Protein AF-A0A839TPD0-F1 (afdb_monomer)

Radius of gyration: 21.87 Å; Cα contacts (8 Å, |Δi|>4): 38; chains: 1; bounding box: 49×47×42 Å

InterPro domains:
  IPR001584 Integrase, catalytic core [PF13333] (44-99)
  IPR012337 Ribonuclease H-like superfamily [SSF53098] (41-94)
  IPR050900 Transposase IS3/IS150/IS904 [PTHR46889] (41-98)

Organism: NCBI:txid297318

pLDDT: mean 86.2, std 12.97, range [52.41, 98.12]

Sequence (103 aa):
MCDILQIARSTFYYEAKEQPNEDENTEAIVDIFHKNRKAYAVAEATYKVMKTEFIHQMEFQSLDHLQLELYDYVNWFNKHRIHGSLGYMTPVQYRQAALKKAV

Structure (mmCIF, N/CA/C/O backbone):
data_AF-A0A839TPD0-F1
#
_entry.id   AF-A0A839TPD0-F1
#
loop_
_atom_site.group_PDB
_atom_site.id
_atom_site.type_symbol
_atom_site.label_atom_id
_atom_site.label_alt_id
_atom_site.label_comp_id
_atom_site.label_asym_id
_atom_site.label_entity_id
_atom_site.label_seq_id
_atom_site.pdbx_PDB_ins_code
_atom_site.Cartn_x
_atom_site.Cartn_y
_atom_site.Cartn_z
_atom_site.occupancy
_atom_site.B_iso_or_equiv
_atom_site.auth_seq_id
_atom_site.auth_comp_id
_atom_site.auth_asym_id
_atom_site.auth_atom_id
_atom_site.pdbx_PDB_model_num
ATOM 1 N N . MET A 1 1 ? 13.144 25.589 16.733 1.00 56.12 1 MET A N 1
ATOM 2 C CA . MET A 1 1 ? 13.814 25.182 17.992 1.00 56.12 1 MET A CA 1
ATOM 3 C C . MET A 1 1 ? 15.255 25.682 18.029 1.00 56.12 1 MET A C 1
ATOM 5 O O . MET A 1 1 ? 15.566 26.448 18.925 1.00 56.12 1 MET A O 1
ATOM 9 N N . CYS A 1 2 ? 16.096 25.365 17.034 1.00 56.47 2 CYS A N 1
ATOM 10 C CA . CYS A 1 2 ? 17.474 25.879 16.946 1.00 56.47 2 CYS A CA 1
ATOM 11 C C . CYS A 1 2 ? 17.559 27.417 16.842 1.00 56.47 2 CYS A C 1
ATOM 13 O O . CYS A 1 2 ? 18.345 28.015 17.565 1.00 56.47 2 CYS A O 1
ATOM 15 N N . ASP A 1 3 ? 16.687 28.060 16.052 1.00 59.34 3 ASP A N 1
ATOM 16 C CA . ASP A 1 3 ? 16.673 29.533 15.906 1.00 59.34 3 ASP A CA 1
ATOM 17 C C . ASP A 1 3 ? 16.214 30.272 17.177 1.00 59.34 3 ASP A C 1
ATOM 19 O O . ASP A 1 3 ? 16.597 31.412 17.423 1.00 59.34 3 ASP A O 1
ATOM 23 N N . ILE A 1 4 ? 15.418 29.601 18.017 1.00 71.12 4 ILE A N 1
ATOM 24 C CA . ILE A 1 4 ? 14.938 30.134 19.304 1.00 71.12 4 ILE A CA 1
ATOM 25 C C . ILE A 1 4 ? 16.035 30.015 20.370 1.00 71.12 4 ILE A C 1
ATOM 27 O O . ILE A 1 4 ? 16.157 30.881 21.227 1.00 71.12 4 ILE A O 1
ATOM 31 N N . LEU A 1 5 ? 16.843 28.953 20.306 1.00 72.06 5 LEU A N 1
ATOM 32 C CA . LEU A 1 5 ? 17.896 28.667 21.283 1.00 72.06 5 LEU A CA 1
ATOM 33 C C . LEU A 1 5 ? 19.272 29.227 20.887 1.00 72.06 5 LEU A C 1
ATOM 35 O O . LEU A 1 5 ? 20.191 29.140 21.691 1.00 72.06 5 LEU A O 1
ATOM 39 N N . GLN A 1 6 ? 19.425 29.802 19.685 1.00 70.75 6 GLN A N 1
ATOM 40 C CA . GLN A 1 6 ? 20.701 30.324 19.156 1.00 70.75 6 GLN A CA 1
ATOM 41 C C . GLN A 1 6 ? 21.835 29.278 19.154 1.00 70.75 6 GLN A C 1
ATOM 43 O O . GLN A 1 6 ? 23.011 29.600 19.302 1.00 70.75 6 GLN A O 1
ATOM 48 N N . ILE A 1 7 ? 21.480 28.004 18.974 1.00 68.88 7 ILE A N 1
ATOM 49 C CA . ILE A 1 7 ? 22.426 26.887 18.895 1.00 68.88 7 ILE A CA 1
ATOM 50 C C . ILE A 1 7 ? 22.541 26.469 17.428 1.00 68.88 7 ILE A C 1
ATOM 52 O O . ILE A 1 7 ? 21.529 26.297 16.740 1.00 68.88 7 ILE A O 1
ATOM 56 N N . ALA A 1 8 ? 23.773 26.309 16.939 1.00 65.81 8 ALA A N 1
ATOM 57 C CA . ALA A 1 8 ? 24.023 25.872 15.571 1.00 65.81 8 ALA A CA 1
ATOM 58 C C . ALA A 1 8 ? 23.347 24.515 15.316 1.00 65.81 8 ALA A C 1
ATOM 60 O O . ALA A 1 8 ? 23.422 23.603 16.130 1.00 65.81 8 ALA A O 1
ATOM 61 N N . ARG A 1 9 ? 22.712 24.327 14.155 1.00 63.00 9 ARG A N 1
ATOM 62 C CA . ARG A 1 9 ? 22.067 23.040 13.820 1.00 63.00 9 ARG A CA 1
ATOM 63 C C . ARG A 1 9 ? 23.027 21.844 13.932 1.00 63.00 9 ARG A C 1
ATOM 65 O O . ARG A 1 9 ? 22.581 20.737 14.204 1.00 63.00 9 ARG A O 1
ATOM 72 N N . SER A 1 10 ? 24.330 22.088 13.758 1.00 66.19 10 SER A N 1
ATOM 73 C CA . SER A 1 10 ? 25.413 21.111 13.900 1.00 66.19 10 SER A CA 1
ATOM 74 C C . SER A 1 10 ? 25.574 20.539 15.308 1.00 66.19 10 SER A C 1
ATOM 76 O O . SER A 1 10 ? 26.044 19.417 15.441 1.00 66.19 10 SER A O 1
ATOM 78 N N . THR A 1 11 ? 25.178 21.272 16.351 1.00 61.25 11 THR A N 1
ATOM 79 C CA . THR A 1 11 ? 25.374 20.843 17.746 1.00 61.25 11 THR A CA 1
ATOM 80 C C . THR A 1 11 ? 24.298 19.877 18.241 1.00 61.25 11 THR A C 1
ATOM 82 O O . THR A 1 11 ? 24.431 19.353 19.340 1.00 61.25 11 THR A O 1
ATOM 85 N N . PHE A 1 12 ? 23.250 19.612 17.447 1.00 60.72 12 PHE A N 1
ATOM 86 C CA . PHE A 1 12 ? 22.148 18.714 17.822 1.00 60.72 12 PHE A CA 1
ATOM 87 C C . PHE A 1 12 ? 22.044 17.456 16.944 1.00 60.72 12 PHE A C 1
ATOM 89 O O . PHE A 1 12 ? 21.057 16.725 17.032 1.00 60.72 12 PHE A O 1
ATOM 96 N N . TYR A 1 13 ? 23.021 17.182 16.074 1.00 61.75 13 TYR A N 1
ATOM 97 C CA . TYR A 1 13 ? 23.014 15.910 15.354 1.00 61.75 13 TYR A CA 1
ATOM 98 C C . TYR A 1 13 ? 23.338 14.778 16.327 1.00 61.75 13 TYR A C 1
ATOM 100 O O . TYR A 1 13 ? 24.373 14.774 16.985 1.00 61.75 13 TYR A O 1
ATOM 108 N N . TYR A 1 14 ? 22.409 13.832 16.429 1.00 65.75 14 TYR A N 1
ATOM 109 C CA . TYR A 1 14 ? 22.604 12.593 17.163 1.00 65.75 14 TYR A CA 1
ATOM 110 C C . TYR A 1 14 ? 23.699 11.777 16.465 1.00 65.75 14 TYR A C 1
ATOM 112 O O . TYR A 1 14 ? 23.490 11.285 15.356 1.00 65.75 14 TYR A O 1
ATOM 120 N N . GLU A 1 15 ? 24.864 11.643 17.098 1.00 66.12 15 GLU A N 1
ATOM 121 C CA . GLU A 1 15 ? 25.862 10.650 16.700 1.00 66.12 15 GLU A CA 1
ATOM 122 C C . GLU A 1 15 ? 25.383 9.275 17.171 1.00 66.12 15 GLU A C 1
ATOM 124 O O . GLU A 1 15 ? 25.277 9.008 18.373 1.00 66.12 15 GLU A O 1
ATOM 129 N N . ALA A 1 16 ? 25.050 8.404 16.217 1.00 71.69 16 ALA A N 1
ATOM 130 C CA . ALA A 1 16 ? 24.712 7.022 16.516 1.00 71.69 16 ALA A CA 1
ATOM 131 C C . ALA A 1 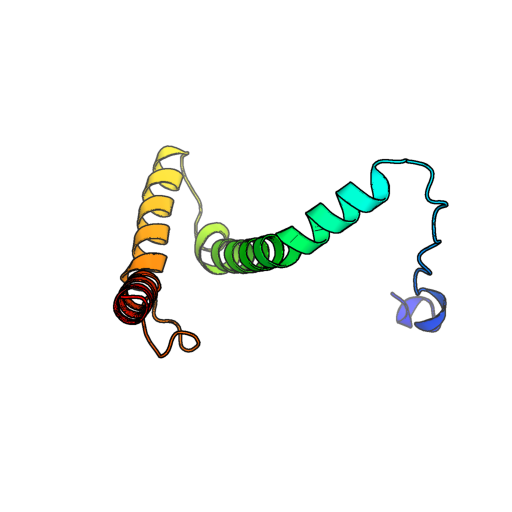16 ? 25.949 6.329 17.098 1.00 71.69 16 ALA A C 1
ATOM 133 O O . ALA A 1 16 ? 26.940 6.124 16.402 1.00 71.69 16 ALA A O 1
ATOM 134 N N . LYS A 1 17 ? 25.898 5.994 18.389 1.00 74.69 17 LYS A N 1
ATOM 135 C CA . LYS A 1 17 ? 26.947 5.208 19.039 1.00 74.69 17 LYS A CA 1
ATOM 136 C C . LYS A 1 17 ? 26.873 3.778 18.516 1.00 74.69 17 LYS A C 1
ATOM 138 O O . LYS A 1 17 ? 25.832 3.137 18.659 1.00 74.69 17 LYS A O 1
ATOM 143 N N . GLU A 1 18 ? 27.961 3.289 17.934 1.00 66.62 18 GLU A N 1
ATOM 144 C CA . GLU A 1 18 ? 28.098 1.870 17.612 1.00 66.62 18 GLU A CA 1
ATOM 145 C C . GLU A 1 18 ? 28.071 1.077 18.921 1.00 66.62 18 GLU A C 1
ATOM 147 O O . GLU A 1 18 ? 28.880 1.310 19.821 1.00 66.62 18 GLU A O 1
ATOM 152 N N . GLN A 1 19 ? 27.085 0.193 19.060 1.00 67.38 19 GLN A N 1
ATOM 153 C CA . GLN A 1 19 ? 27.036 -0.734 20.183 1.00 67.38 19 GLN A CA 1
ATOM 154 C C . GLN A 1 19 ? 27.867 -1.969 19.821 1.00 67.38 19 GLN A C 1
ATOM 156 O O . GLN A 1 19 ? 27.805 -2.405 18.667 1.00 67.38 19 GLN A O 1
ATOM 161 N N . PRO A 1 20 ? 28.671 -2.513 20.753 1.00 68.69 20 PRO A N 1
ATOM 162 C CA . PRO A 1 20 ? 29.440 -3.721 20.491 1.00 68.69 20 PRO A CA 1
ATOM 163 C C . PRO A 1 20 ? 28.499 -4.856 20.068 1.00 68.69 20 PRO A C 1
ATOM 165 O O . PRO A 1 20 ? 27.405 -5.011 20.607 1.00 68.69 20 PRO A O 1
ATOM 168 N N . ASN A 1 21 ? 28.912 -5.615 19.053 1.00 65.56 21 ASN A N 1
ATOM 169 C CA . ASN A 1 21 ? 28.157 -6.751 18.537 1.00 65.56 21 ASN A CA 1
ATOM 170 C C . ASN A 1 21 ? 28.250 -7.908 19.548 1.00 65.56 21 ASN A C 1
ATOM 172 O O . ASN A 1 21 ? 29.216 -8.668 19.528 1.00 65.56 21 ASN A O 1
ATOM 176 N N . GLU A 1 22 ? 27.305 -7.961 20.489 1.00 65.88 22 GLU A N 1
ATOM 177 C CA . GLU A 1 22 ? 27.328 -8.898 21.622 1.00 65.88 22 GLU A CA 1
ATOM 178 C C . GLU A 1 22 ? 26.70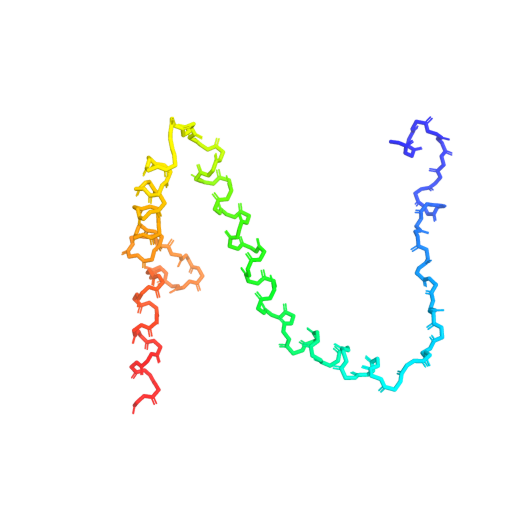5 -10.273 21.304 1.00 65.88 22 GLU A C 1
ATOM 180 O O . GLU A 1 22 ? 27.034 -11.243 21.983 1.00 65.88 22 GLU A O 1
ATOM 185 N N . ASP A 1 23 ? 25.884 -10.397 20.251 1.00 70.12 23 ASP A N 1
ATOM 186 C CA . ASP A 1 23 ? 25.116 -11.620 19.962 1.00 70.12 23 ASP A CA 1
ATOM 187 C C . ASP A 1 23 ? 25.516 -12.318 18.648 1.00 70.12 23 ASP A C 1
ATOM 189 O O . ASP A 1 23 ? 25.568 -11.703 17.581 1.00 70.12 23 ASP A O 1
ATOM 193 N N . GLU A 1 24 ? 25.661 -13.650 18.698 1.00 74.38 24 GLU A N 1
ATOM 194 C CA . GLU A 1 24 ? 25.881 -14.551 17.542 1.00 74.38 24 GLU A CA 1
ATOM 195 C C . GLU A 1 24 ? 24.805 -14.381 16.449 1.00 74.38 24 GLU A C 1
ATOM 197 O O . GLU A 1 24 ? 25.052 -14.571 15.259 1.00 74.38 24 GLU A O 1
ATOM 202 N N . ASN A 1 25 ? 23.605 -13.949 16.846 1.00 81.56 25 ASN A N 1
ATOM 203 C CA . ASN A 1 25 ? 22.462 -13.766 15.9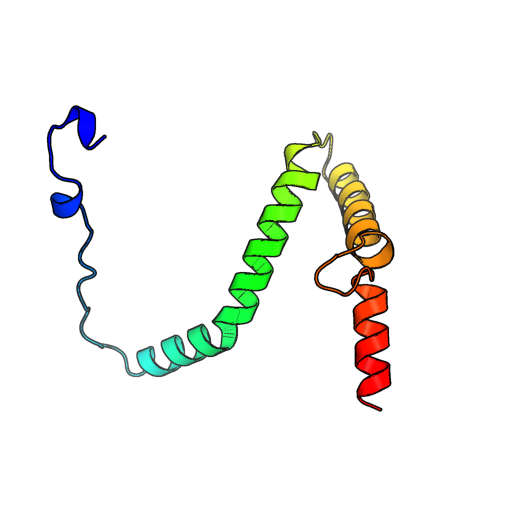55 1.00 81.56 25 ASN A CA 1
ATOM 204 C C . ASN A 1 25 ? 22.385 -12.374 15.309 1.00 81.56 25 ASN A C 1
ATOM 206 O O . ASN A 1 25 ? 21.554 -12.176 14.419 1.00 81.56 25 ASN A O 1
ATOM 210 N N . THR A 1 26 ? 23.203 -11.400 15.723 1.00 83.81 26 THR A N 1
ATOM 211 C CA . THR A 1 26 ? 23.098 -10.011 15.237 1.00 83.81 26 THR A CA 1
ATOM 212 C C . THR A 1 26 ? 23.295 -9.925 13.730 1.00 83.81 26 THR A C 1
ATOM 214 O O . THR A 1 26 ? 22.520 -9.260 13.042 1.00 83.81 26 THR A O 1
ATOM 217 N N . GLU A 1 27 ? 24.280 -10.642 13.187 1.00 85.12 27 GLU A N 1
ATOM 218 C CA . GLU A 1 27 ? 24.539 -10.666 11.743 1.00 85.12 27 GLU A CA 1
ATOM 219 C C . GLU A 1 27 ? 23.354 -11.252 10.968 1.00 85.12 27 GLU A C 1
ATOM 221 O O . GLU A 1 27 ? 22.930 -10.691 9.955 1.00 85.12 27 GLU A O 1
ATOM 226 N N . ALA A 1 28 ? 22.756 -12.331 11.483 1.00 88.56 28 ALA A N 1
ATOM 227 C CA . ALA A 1 28 ? 21.573 -12.945 10.891 1.00 88.56 28 ALA A CA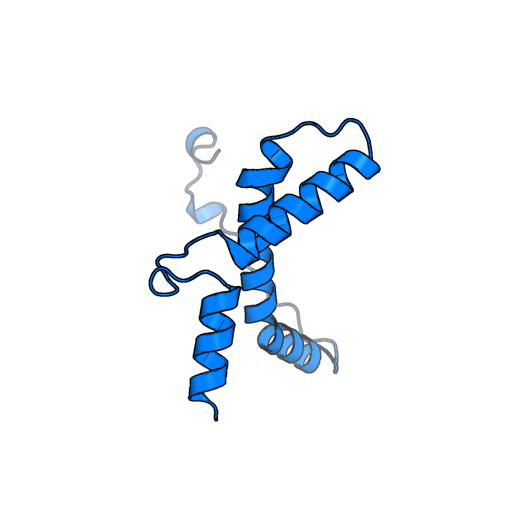 1
ATOM 228 C C . ALA A 1 28 ? 20.358 -12.003 10.932 1.00 88.56 28 ALA A C 1
ATOM 230 O O . ALA A 1 28 ? 19.620 -11.899 9.951 1.00 88.56 28 ALA A O 1
ATOM 231 N N . ILE A 1 29 ? 20.158 -11.273 12.034 1.00 87.38 29 ILE A N 1
ATOM 232 C CA . ILE A 1 29 ? 19.081 -10.281 12.165 1.00 87.38 29 ILE A CA 1
ATOM 233 C C . ILE A 1 29 ? 19.279 -9.133 11.168 1.00 87.38 29 ILE A C 1
ATOM 235 O O . ILE A 1 29 ? 18.330 -8.746 10.481 1.00 87.38 29 ILE A O 1
ATOM 239 N N . VAL A 1 30 ? 20.502 -8.608 11.053 1.00 87.19 30 VAL A N 1
ATOM 240 C CA . VAL A 1 30 ? 20.849 -7.533 10.112 1.00 87.19 30 VAL A CA 1
ATOM 241 C C . VAL A 1 30 ? 20.623 -7.984 8.667 1.00 87.19 30 VAL A C 1
ATOM 243 O O . VAL A 1 30 ? 20.008 -7.259 7.880 1.00 87.19 30 VAL A O 1
ATOM 246 N N . ASP A 1 31 ? 21.025 -9.205 8.320 1.00 90.50 31 ASP A N 1
ATOM 247 C CA . ASP A 1 31 ? 20.790 -9.787 6.999 1.00 90.50 31 ASP A CA 1
ATOM 248 C C . ASP A 1 31 ? 19.289 -9.968 6.701 1.00 90.50 31 ASP A C 1
ATOM 250 O O . ASP A 1 31 ? 18.802 -9.535 5.652 1.00 90.50 31 ASP A O 1
ATOM 254 N N . ILE A 1 32 ? 18.508 -10.511 7.644 1.00 90.62 32 ILE A N 1
ATOM 255 C CA . ILE A 1 32 ? 17.044 -10.625 7.517 1.00 90.62 32 ILE A CA 1
ATOM 256 C C . ILE A 1 32 ? 16.407 -9.247 7.313 1.00 90.62 32 ILE A C 1
ATOM 258 O O . ILE A 1 32 ? 15.529 -9.084 6.454 1.00 90.62 32 ILE A O 1
ATOM 262 N N . PHE A 1 33 ? 16.843 -8.241 8.071 1.00 88.44 33 PHE A N 1
ATOM 263 C CA . PHE A 1 33 ? 16.341 -6.880 7.942 1.00 88.44 33 PHE A CA 1
ATOM 264 C C . PHE 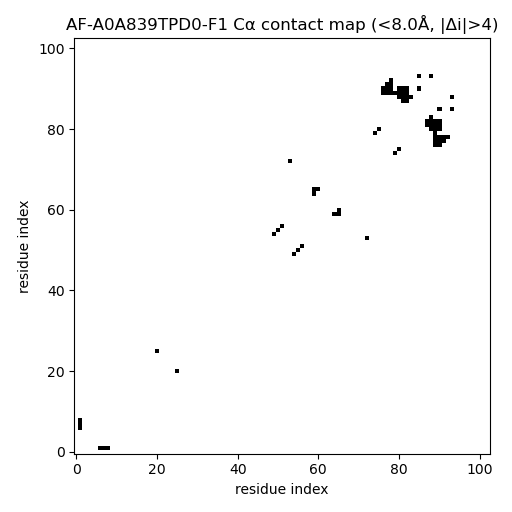A 1 33 ? 16.644 -6.303 6.555 1.00 88.44 33 PHE A C 1
ATOM 266 O O . PHE A 1 33 ? 15.747 -5.780 5.889 1.00 88.44 33 PHE A O 1
ATOM 273 N N . HIS A 1 34 ? 17.876 -6.450 6.067 1.00 89.69 34 HIS A N 1
ATOM 274 C CA . HIS A 1 34 ? 18.262 -5.969 4.742 1.00 89.69 34 HIS A CA 1
ATOM 275 C C . HIS A 1 34 ? 17.535 -6.695 3.610 1.00 89.69 34 HIS A C 1
ATOM 277 O O . HIS A 1 34 ? 17.093 -6.038 2.660 1.00 89.69 34 HIS A O 1
ATOM 283 N N . LYS A 1 35 ? 17.320 -8.009 3.737 1.00 91.38 35 LYS A N 1
ATOM 284 C CA . LYS A 1 35 ? 16.512 -8.802 2.799 1.00 91.38 35 LYS A CA 1
ATOM 285 C C . LYS A 1 35 ? 15.073 -8.290 2.706 1.00 91.38 35 LYS A C 1
ATOM 287 O O . LYS A 1 35 ? 14.527 -8.200 1.608 1.00 91.38 35 LYS A O 1
ATOM 292 N N . ASN A 1 36 ? 14.479 -7.884 3.830 1.00 91.69 36 ASN A N 1
ATOM 293 C CA . ASN A 1 36 ? 13.089 -7.415 3.887 1.00 91.69 36 ASN A CA 1
ATOM 294 C C . ASN A 1 36 ? 12.919 -5.895 3.732 1.00 91.69 36 ASN A C 1
ATOM 296 O O . ASN A 1 36 ? 11.796 -5.418 3.564 1.00 91.69 36 ASN A O 1
ATOM 300 N N . ARG A 1 37 ? 14.011 -5.120 3.708 1.00 88.81 37 ARG A N 1
ATOM 301 C CA . ARG A 1 37 ? 13.990 -3.647 3.647 1.00 88.81 37 ARG A CA 1
ATOM 302 C C . ARG A 1 37 ? 13.080 -3.097 2.547 1.00 88.81 37 ARG A C 1
ATOM 304 O O . ARG A 1 37 ? 12.365 -2.122 2.767 1.00 88.81 37 ARG A O 1
ATOM 311 N N . LYS A 1 38 ? 13.095 -3.717 1.361 1.00 86.50 38 LYS A N 1
ATOM 312 C CA . LYS A 1 38 ? 12.252 -3.293 0.230 1.00 86.50 38 LYS A CA 1
ATOM 313 C C . LYS A 1 38 ? 10.762 -3.480 0.525 1.00 86.50 38 LYS A C 1
ATOM 315 O O . LYS A 1 38 ? 9.976 -2.597 0.201 1.00 86.50 38 LYS A O 1
ATOM 320 N N . ALA A 1 39 ? 10.378 -4.589 1.158 1.00 88.88 39 ALA A N 1
ATOM 321 C CA . ALA A 1 39 ? 8.987 -4.856 1.516 1.00 88.88 39 ALA A CA 1
ATOM 322 C C . ALA A 1 39 ? 8.471 -3.851 2.557 1.00 88.88 39 ALA A C 1
ATOM 324 O O . ALA A 1 39 ? 7.366 -3.334 2.405 1.00 88.88 39 ALA A O 1
ATOM 325 N N . TYR A 1 40 ? 9.294 -3.499 3.551 1.00 90.12 40 TYR A N 1
ATOM 326 C CA . TYR A 1 40 ? 8.937 -2.488 4.550 1.00 90.12 40 TYR A CA 1
ATOM 327 C C . TYR A 1 40 ? 8.722 -1.105 3.931 1.00 90.12 40 TYR A C 1
ATOM 329 O O . TYR A 1 40 ? 7.707 -0.471 4.205 1.00 90.12 40 TYR A O 1
ATOM 337 N N . ALA A 1 41 ? 9.612 -0.674 3.031 1.00 89.69 41 ALA A N 1
ATOM 338 C CA . ALA A 1 41 ? 9.464 0.604 2.334 1.00 89.69 41 ALA A CA 1
ATOM 339 C C . ALA A 1 41 ? 8.183 0.662 1.477 1.00 89.69 41 ALA A C 1
ATOM 341 O O . ALA A 1 41 ? 7.489 1.679 1.452 1.00 89.69 41 ALA A O 1
ATOM 342 N N . VAL A 1 42 ? 7.840 -0.436 0.794 1.00 88.50 42 VAL A N 1
ATOM 343 C CA . VAL A 1 42 ? 6.597 -0.534 0.009 1.00 88.50 42 VAL A CA 1
ATOM 344 C C . VAL A 1 42 ? 5.367 -0.475 0.917 1.00 88.50 42 VAL A C 1
ATOM 346 O O . VAL A 1 42 ? 4.406 0.232 0.600 1.00 88.50 42 VAL A O 1
ATOM 349 N N . ALA A 1 43 ? 5.394 -1.177 2.051 1.00 91.19 43 ALA A N 1
ATOM 350 C CA . ALA A 1 43 ? 4.307 -1.155 3.022 1.00 91.19 43 ALA A CA 1
ATOM 351 C C . ALA A 1 43 ? 4.106 0.255 3.597 1.00 91.19 43 ALA A C 1
ATOM 353 O O . ALA A 1 43 ? 2.988 0.762 3.596 1.00 91.19 43 ALA A O 1
ATOM 354 N N . GLU A 1 44 ? 5.184 0.925 4.008 1.00 92.38 44 GLU A N 1
ATOM 355 C CA . GLU A 1 44 ? 5.138 2.287 4.548 1.00 92.38 44 GLU A CA 1
ATOM 356 C C . GLU A 1 44 ? 4.537 3.282 3.547 1.00 92.38 44 GLU A C 1
ATOM 358 O O . GLU A 1 44 ? 3.624 4.040 3.889 1.00 92.38 44 GLU A O 1
ATOM 363 N N . ALA A 1 45 ? 4.986 3.238 2.289 1.00 92.19 45 ALA A N 1
ATOM 364 C CA . ALA A 1 45 ? 4.440 4.083 1.233 1.00 92.19 45 ALA A CA 1
ATOM 365 C C . ALA A 1 45 ? 2.942 3.820 1.010 1.00 92.19 45 ALA A C 1
ATOM 367 O O . ALA A 1 45 ? 2.156 4.763 0.901 1.00 92.19 45 ALA A O 1
ATOM 368 N N . THR A 1 46 ? 2.535 2.549 1.003 1.00 91.81 46 THR A N 1
ATOM 369 C CA . THR A 1 46 ? 1.131 2.150 0.822 1.00 91.81 46 THR A CA 1
ATOM 370 C C . THR A 1 46 ? 0.263 2.640 1.981 1.00 91.81 46 THR A C 1
ATOM 372 O O . THR A 1 46 ? -0.779 3.255 1.752 1.00 91.81 46 THR A O 1
ATOM 375 N N . TYR A 1 47 ? 0.708 2.454 3.227 1.00 93.69 47 TYR A N 1
ATOM 376 C CA . TYR A 1 47 ? -0.025 2.917 4.405 1.00 93.69 47 TYR A CA 1
ATOM 377 C C . TYR A 1 47 ? -0.135 4.433 4.468 1.00 93.69 47 TYR A C 1
ATOM 379 O O . TYR A 1 47 ? -1.174 4.950 4.872 1.00 93.69 47 TYR A O 1
ATOM 387 N N . LYS A 1 48 ? 0.909 5.160 4.064 1.00 96.19 48 LYS A N 1
ATOM 388 C CA . LYS A 1 48 ? 0.858 6.621 3.995 1.00 96.19 48 LYS A CA 1
ATOM 389 C C . LYS A 1 48 ? -0.247 7.084 3.046 1.00 96.19 48 LYS A C 1
ATOM 391 O O . LYS A 1 48 ? -1.057 7.921 3.429 1.00 96.19 48 LYS A O 1
ATOM 396 N N . VAL A 1 49 ? -0.305 6.502 1.848 1.00 95.25 49 VAL A N 1
ATOM 397 C CA . VAL A 1 49 ? -1.337 6.810 0.848 1.00 95.25 49 VAL A CA 1
ATOM 398 C C . VAL A 1 49 ? -2.731 6.458 1.370 1.00 95.25 49 VAL A C 1
ATOM 400 O O . VAL A 1 49 ? -3.617 7.306 1.341 1.00 95.25 49 VAL A O 1
ATOM 403 N N . MET A 1 50 ? -2.906 5.259 1.933 1.00 96.06 50 MET A N 1
ATOM 404 C CA . MET A 1 50 ? -4.178 4.822 2.518 1.00 96.06 50 MET A CA 1
ATOM 405 C C . MET A 1 50 ? -4.649 5.758 3.636 1.00 96.06 50 MET A C 1
ATOM 407 O O . MET A 1 50 ? -5.816 6.132 3.681 1.00 96.06 50 MET A O 1
ATOM 411 N N . LYS A 1 51 ? -3.758 6.188 4.534 1.00 96.25 51 LYS A N 1
ATOM 412 C CA . LYS A 1 51 ? -4.142 7.123 5.598 1.00 96.25 51 LYS A CA 1
ATOM 413 C C . LYS A 1 51 ? -4.637 8.448 5.030 1.00 96.25 51 LYS A C 1
ATOM 415 O O . LYS A 1 51 ? -5.682 8.934 5.443 1.00 96.25 51 LYS A O 1
ATOM 420 N N . THR A 1 52 ? -3.899 9.015 4.078 1.00 97.06 52 THR A N 1
ATOM 421 C CA . THR A 1 52 ? -4.220 10.322 3.497 1.00 97.06 52 THR A CA 1
ATOM 422 C C . THR A 1 52 ? -5.498 10.304 2.662 1.00 97.06 52 THR A C 1
ATOM 424 O O . THR A 1 52 ? -6.277 11.249 2.753 1.00 97.06 52 THR A O 1
ATOM 427 N N . GLU A 1 53 ? -5.711 9.267 1.855 1.00 96.00 53 GLU A N 1
ATOM 428 C CA . GLU A 1 53 ? -6.821 9.209 0.893 1.00 96.00 53 GLU A CA 1
ATOM 429 C C . GLU A 1 53 ? -8.087 8.555 1.446 1.00 96.00 53 GLU A C 1
ATOM 431 O O . GLU A 1 53 ? -9.168 8.840 0.947 1.00 96.00 53 GLU A O 1
ATOM 436 N N . PHE A 1 54 ? -7.962 7.676 2.442 1.00 96.06 54 PHE A N 1
ATOM 437 C CA . PHE A 1 54 ? -9.084 6.908 2.976 1.00 96.06 54 PHE A CA 1
ATOM 438 C C . PHE A 1 54 ? -9.353 7.264 4.438 1.00 96.06 54 PHE A C 1
ATOM 440 O O . PHE A 1 54 ? -10.364 7.887 4.748 1.00 96.06 54 PHE A O 1
ATOM 447 N N . ILE A 1 55 ? -8.415 6.956 5.339 1.00 95.00 55 ILE A N 1
ATOM 448 C CA . ILE A 1 55 ? -8.659 7.057 6.790 1.00 95.00 55 ILE A CA 1
ATOM 449 C C . ILE A 1 55 ? -8.940 8.495 7.244 1.00 95.00 55 ILE A C 1
ATOM 451 O O . ILE A 1 55 ? -9.803 8.704 8.084 1.00 95.00 55 ILE A O 1
ATOM 455 N N . HIS A 1 56 ? -8.226 9.490 6.715 1.00 95.69 56 HIS A N 1
ATOM 456 C CA . HIS A 1 56 ? -8.420 10.890 7.111 1.00 95.69 56 HIS A CA 1
ATOM 457 C C . HIS A 1 56 ? -9.579 11.586 6.384 1.00 95.69 56 HIS A C 1
ATOM 459 O O . HIS A 1 56 ? -9.907 12.715 6.738 1.00 95.69 56 HIS A O 1
ATOM 465 N N . GLN A 1 57 ? -10.162 10.963 5.355 1.00 95.25 57 GLN A N 1
ATOM 466 C CA . GLN A 1 57 ? -11.232 11.568 4.553 1.00 95.25 57 GLN A CA 1
ATOM 467 C C . GLN A 1 57 ? -12.633 11.193 5.051 1.00 95.25 57 GLN A C 1
ATOM 469 O O . GLN A 1 57 ? -13.618 11.726 4.546 1.00 95.25 57 GLN A O 1
ATOM 474 N N . MET A 1 58 ? -12.737 10.265 6.006 1.00 92.75 58 MET A N 1
ATOM 475 C CA . MET A 1 58 ? -14.005 9.675 6.425 1.00 92.75 58 MET A CA 1
ATOM 476 C C . MET A 1 58 ? -14.069 9.501 7.941 1.00 92.75 58 MET A C 1
ATOM 478 O O . MET A 1 58 ? -13.072 9.191 8.589 1.00 92.75 58 MET A O 1
ATOM 482 N N . GLU A 1 59 ? -15.273 9.636 8.493 1.00 95.81 59 GLU A N 1
ATOM 483 C CA . GLU A 1 59 ? -15.584 9.216 9.858 1.00 95.81 59 GLU A CA 1
ATOM 484 C C . GLU A 1 59 ? -16.401 7.922 9.817 1.00 95.81 59 GLU A C 1
ATOM 486 O O . GLU A 1 59 ? -17.422 7.827 9.132 1.00 95.81 59 GLU A O 1
ATOM 491 N N . PHE A 1 60 ? -15.959 6.910 10.562 1.00 96.94 60 PHE A N 1
ATOM 492 C CA . PHE A 1 60 ? -16.599 5.598 10.572 1.00 96.94 60 PHE A CA 1
ATOM 493 C C . PHE A 1 60 ? -17.546 5.469 11.763 1.00 96.94 60 PHE A C 1
ATOM 495 O O . PHE A 1 60 ? -17.143 5.577 12.918 1.00 96.94 60 PHE A O 1
ATOM 502 N N . GLN A 1 61 ? -18.814 5.199 11.470 1.00 96.06 61 GLN A N 1
ATOM 503 C CA . GLN A 1 61 ? -19.874 5.041 12.473 1.00 96.06 61 GLN A CA 1
ATOM 504 C C . GLN A 1 61 ? -19.842 3.676 13.184 1.00 96.06 61 GLN A C 1
ATOM 506 O O . GLN A 1 61 ? -20.373 3.540 14.284 1.00 96.06 61 GLN A O 1
ATOM 511 N N . SER A 1 62 ? -19.240 2.658 12.562 1.00 98.12 62 SER A N 1
ATOM 512 C CA . SER A 1 62 ? -19.104 1.307 13.115 1.00 98.12 62 SER A CA 1
ATOM 513 C C . SER A 1 62 ? -17.943 0.551 12.463 1.00 98.12 62 SER A C 1
ATOM 515 O O . SER A 1 62 ? -17.419 0.964 11.424 1.00 98.12 62 SER A O 1
ATOM 517 N N . LEU A 1 63 ? -17.558 -0.583 13.060 1.00 97.69 63 LEU A N 1
ATOM 518 C CA . LEU A 1 63 ? -16.577 -1.497 12.467 1.00 97.69 63 LEU A CA 1
ATOM 519 C C . LEU A 1 63 ? -17.062 -2.088 11.139 1.00 97.69 63 LEU A C 1
ATOM 521 O O . LEU A 1 63 ? -16.274 -2.181 10.204 1.00 97.69 63 LEU A O 1
ATOM 525 N N . ASP A 1 64 ? -18.349 -2.419 11.031 1.00 98.12 64 ASP A N 1
ATOM 526 C CA . ASP A 1 64 ? -18.924 -2.962 9.795 1.00 98.12 64 ASP A CA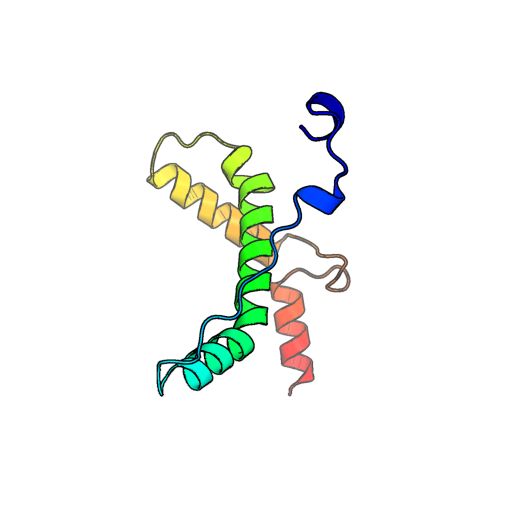 1
ATOM 527 C C . ASP A 1 64 ? -18.880 -1.934 8.659 1.00 98.12 64 ASP A C 1
ATOM 529 O O . ASP A 1 64 ? -18.537 -2.268 7.526 1.00 98.12 64 ASP A O 1
ATOM 533 N N . HIS A 1 65 ? -19.165 -0.663 8.970 1.00 97.25 65 HIS A N 1
ATOM 534 C CA . HIS A 1 65 ? -19.057 0.428 8.003 1.00 97.25 65 HIS A CA 1
ATOM 535 C C . HIS A 1 65 ? -17.604 0.614 7.548 1.00 97.25 65 HIS A C 1
ATOM 537 O O . HIS A 1 65 ? -17.344 0.654 6.350 1.00 97.25 65 HIS A O 1
ATOM 543 N N . LEU A 1 66 ? -16.642 0.629 8.481 1.00 96.81 66 LEU A N 1
ATOM 544 C CA . LEU A 1 66 ? -15.217 0.655 8.139 1.00 96.81 66 LEU A CA 1
ATOM 545 C C . LEU A 1 66 ? -14.825 -0.518 7.232 1.00 96.81 66 LEU A C 1
ATOM 547 O O . LEU A 1 66 ? -14.084 -0.328 6.271 1.00 96.81 66 LEU A O 1
ATOM 551 N N . GLN A 1 67 ? -15.296 -1.727 7.536 1.00 97.81 67 GLN A N 1
ATOM 552 C CA . GLN A 1 67 ? -14.966 -2.918 6.766 1.00 97.81 67 GLN A CA 1
ATOM 553 C C . GLN A 1 67 ? -15.511 -2.834 5.336 1.00 97.81 67 GLN A C 1
ATOM 555 O O . GLN A 1 67 ? -14.783 -3.154 4.396 1.00 97.81 67 GLN A O 1
ATOM 560 N N . LEU A 1 68 ? -16.754 -2.379 5.163 1.00 97.69 68 LEU A N 1
ATOM 561 C CA . LEU A 1 68 ? -17.372 -2.198 3.849 1.00 97.69 68 LEU A CA 1
ATOM 562 C C . LEU A 1 68 ? -16.609 -1.164 3.009 1.00 97.69 68 LEU A C 1
ATOM 564 O O . LEU A 1 68 ? -16.154 -1.479 1.910 1.00 9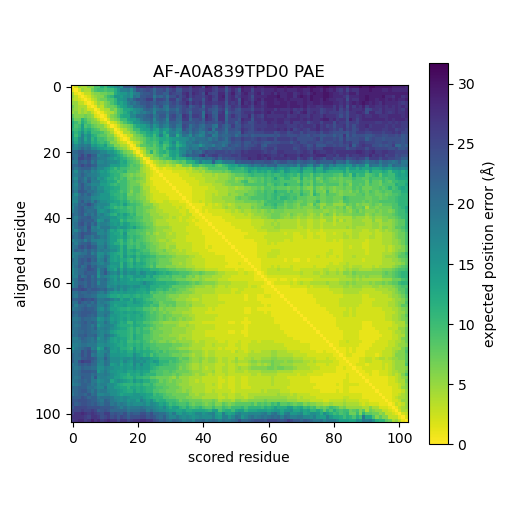7.69 68 LEU A O 1
ATOM 568 N N . GLU A 1 69 ? -16.367 0.017 3.572 1.00 97.94 69 GLU A N 1
ATOM 569 C CA . GLU A 1 69 ? -15.634 1.098 2.904 1.00 97.94 69 GLU A CA 1
ATOM 570 C C . GLU A 1 69 ? -14.188 0.698 2.575 1.00 97.94 69 GLU A C 1
ATOM 572 O O . GLU A 1 69 ? -13.646 1.039 1.521 1.00 97.94 69 GLU A O 1
ATOM 577 N N . LEU A 1 70 ? -13.553 -0.097 3.442 1.00 96.94 70 LEU A N 1
ATOM 578 C CA . LEU A 1 70 ? -12.218 -0.631 3.191 1.00 96.94 70 LEU A CA 1
ATOM 579 C C . LEU A 1 70 ? -12.205 -1.584 1.990 1.00 96.94 70 LEU A C 1
ATOM 581 O O . LEU A 1 70 ? -11.279 -1.525 1.175 1.00 96.94 70 LEU A O 1
ATOM 585 N N . TYR A 1 71 ? -13.200 -2.467 1.868 1.00 97.56 71 TYR A N 1
ATOM 586 C CA . TYR A 1 71 ? -13.297 -3.364 0.715 1.00 97.56 71 TYR A CA 1
ATOM 587 C C . TYR A 1 71 ? -13.448 -2.581 -0.586 1.00 97.56 71 TYR A C 1
ATOM 589 O O . TYR A 1 71 ? -12.759 -2.892 -1.566 1.00 97.56 71 TYR A O 1
ATOM 597 N N . ASP A 1 72 ? -14.277 -1.542 -0.580 1.00 97.44 72 ASP A N 1
ATOM 598 C CA . ASP A 1 72 ? -14.471 -0.682 -1.741 1.00 97.44 72 ASP A CA 1
ATOM 599 C C . ASP A 1 72 ? -13.203 0.104 -2.083 1.00 97.44 72 ASP A C 1
ATOM 601 O O . ASP A 1 72 ? -12.784 0.105 -3.247 1.00 97.44 72 ASP A O 1
ATOM 605 N N . TYR A 1 73 ? -12.502 0.655 -1.085 1.00 97.44 73 TYR A N 1
ATOM 606 C CA . TYR A 1 73 ? -11.211 1.317 -1.285 1.00 97.44 73 TYR A CA 1
ATOM 607 C C . TYR A 1 73 ? -10.171 0.376 -1.904 1.00 97.44 73 TYR A C 1
ATOM 609 O O . TYR A 1 73 ? -9.519 0.724 -2.891 1.00 97.44 73 TYR A O 1
ATOM 617 N N . VAL A 1 74 ? -10.023 -0.843 -1.376 1.00 96.94 74 VAL A N 1
ATOM 618 C CA . VAL A 1 74 ? -9.068 -1.837 -1.897 1.00 96.94 74 VAL A CA 1
ATOM 619 C C . VAL A 1 74 ? -9.445 -2.268 -3.317 1.00 96.94 74 VAL A C 1
ATOM 621 O O . VAL A 1 74 ? -8.566 -2.443 -4.169 1.00 96.94 74 VAL A O 1
ATOM 624 N N . ASN A 1 75 ? -10.737 -2.429 -3.604 1.00 97.69 75 ASN A N 1
ATOM 625 C CA . ASN A 1 75 ? -11.225 -2.758 -4.939 1.00 97.69 75 ASN A CA 1
ATOM 626 C C . ASN A 1 75 ? -10.953 -1.619 -5.935 1.00 97.69 75 ASN A C 1
ATOM 628 O O . ASN A 1 75 ? -10.462 -1.868 -7.041 1.00 97.69 75 ASN A O 1
ATOM 632 N N . TRP A 1 76 ? -11.202 -0.370 -5.541 1.00 97.25 76 TRP A N 1
ATOM 633 C CA . TRP A 1 76 ? -10.862 0.814 -6.324 1.00 97.25 76 TRP A CA 1
ATOM 634 C C . TRP A 1 76 ? -9.352 0.915 -6.569 1.00 97.25 76 TRP A C 1
ATOM 636 O O . TRP A 1 76 ? -8.923 0.993 -7.722 1.00 97.25 76 TRP A O 1
ATOM 646 N N . PHE A 1 77 ? -8.537 0.808 -5.520 1.00 96.31 77 PHE A N 1
ATOM 647 C CA . PHE A 1 77 ? -7.081 0.903 -5.610 1.00 96.31 77 PHE A CA 1
ATOM 648 C C . PHE A 1 77 ? -6.508 -0.132 -6.585 1.00 96.31 77 PHE A C 1
ATOM 650 O O . PHE A 1 77 ? -5.671 0.185 -7.421 1.00 96.31 77 PHE A O 1
ATOM 657 N N . ASN A 1 78 ? -6.976 -1.379 -6.523 1.00 96.25 78 ASN A N 1
ATOM 658 C CA . ASN A 1 78 ? -6.414 -2.450 -7.344 1.00 96.25 78 ASN A CA 1
ATOM 659 C C . ASN A 1 78 ? -6.939 -2.473 -8.784 1.00 96.25 78 ASN A C 1
ATOM 661 O O . ASN A 1 78 ? -6.194 -2.839 -9.697 1.00 96.25 78 ASN A O 1
ATOM 665 N N . LYS A 1 79 ? -8.217 -2.137 -8.994 1.00 97.19 79 LYS A N 1
ATOM 666 C CA . LYS A 1 79 ? -8.887 -2.333 -10.290 1.00 97.19 79 LYS A CA 1
ATOM 667 C C . LYS A 1 79 ? -9.170 -1.050 -11.059 1.00 97.19 79 LYS A C 1
ATOM 669 O O . LYS A 1 79 ? -9.400 -1.143 -12.259 1.00 97.19 79 LYS A O 1
ATOM 674 N N . HIS A 1 80 ? -9.145 0.109 -10.407 1.00 96.75 80 HIS A N 1
ATOM 675 C CA . HIS A 1 80 ? -9.582 1.375 -11.001 1.00 96.75 80 HIS A CA 1
ATOM 676 C C . HIS A 1 80 ? -8.524 2.482 -10.906 1.00 96.75 80 HIS A C 1
ATOM 678 O O . HIS A 1 80 ? -8.471 3.346 -11.779 1.00 96.75 80 HIS A O 1
ATOM 684 N N . ARG A 1 81 ? -7.650 2.463 -9.891 1.00 95.81 81 ARG A N 1
ATOM 685 C CA . ARG A 1 81 ? -6.594 3.469 -9.739 1.00 95.81 81 ARG A CA 1
ATOM 686 C C . ARG A 1 81 ? -5.521 3.321 -10.814 1.00 95.81 81 ARG A C 1
ATOM 688 O O . ARG A 1 81 ? -4.868 2.287 -10.920 1.00 95.81 81 ARG A O 1
ATOM 695 N N . ILE A 1 82 ? -5.295 4.394 -11.563 1.00 95.69 82 ILE A N 1
ATOM 696 C CA . ILE A 1 82 ? -4.248 4.479 -12.580 1.00 95.69 82 ILE A CA 1
ATOM 697 C C . ILE A 1 82 ? -2.964 5.035 -11.963 1.00 95.69 82 ILE A C 1
ATOM 699 O O . ILE A 1 82 ? -2.983 6.069 -11.295 1.00 95.69 82 ILE A O 1
ATOM 703 N N . HIS A 1 83 ? -1.835 4.373 -12.218 1.00 93.19 83 HIS A N 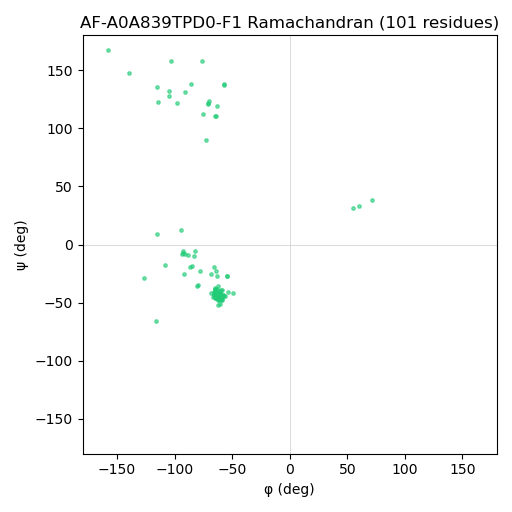1
ATOM 704 C CA . HIS A 1 83 ? -0.526 4.822 -11.749 1.00 93.19 83 HIS A CA 1
ATOM 705 C C . HIS A 1 83 ? 0.375 5.213 -12.922 1.00 93.19 83 HIS A C 1
ATOM 707 O O . HIS A 1 83 ? 0.693 4.386 -13.777 1.00 93.19 83 HIS A O 1
ATOM 713 N N . GLY A 1 84 ? 0.857 6.459 -12.928 1.00 93.12 84 GLY A N 1
ATOM 714 C CA . GLY A 1 84 ? 1.799 6.937 -13.948 1.00 93.12 84 GLY A CA 1
ATOM 715 C C . GLY A 1 84 ? 3.098 6.122 -13.983 1.00 93.12 84 GLY A C 1
ATOM 716 O O . GLY A 1 84 ? 3.571 5.757 -15.054 1.00 93.12 84 GLY A O 1
ATOM 717 N N . SER A 1 85 ? 3.616 5.725 -12.816 1.00 90.56 85 SER A N 1
ATOM 718 C CA . SER A 1 85 ? 4.800 4.859 -12.699 1.00 90.56 85 SER A CA 1
ATOM 719 C C . SER A 1 85 ? 4.596 3.440 -13.242 1.00 90.56 85 SER A C 1
ATOM 721 O O . SER A 1 85 ? 5.574 2.769 -13.557 1.00 90.56 85 SER A O 1
ATOM 723 N N . LEU A 1 86 ? 3.345 2.985 -13.382 1.00 92.81 86 LEU A N 1
ATOM 724 C CA . LEU A 1 86 ? 2.996 1.692 -13.979 1.00 92.81 86 LEU A CA 1
ATOM 725 C C . LEU A 1 86 ? 2.662 1.808 -15.475 1.00 92.81 86 LEU A C 1
ATOM 727 O O . LEU A 1 86 ? 2.106 0.876 -16.049 1.00 92.81 86 LEU A O 1
ATOM 731 N N . GLY A 1 87 ? 2.967 2.944 -16.114 1.00 94.38 87 GLY A N 1
ATOM 732 C CA . GLY A 1 87 ? 2.624 3.184 -17.516 1.00 94.38 87 GLY A CA 1
ATOM 733 C C . GLY A 1 87 ? 1.128 3.408 -17.728 1.00 94.38 87 GLY A C 1
ATOM 734 O O . GLY A 1 87 ? 0.569 2.925 -18.707 1.00 94.38 87 GLY A O 1
ATOM 735 N N . TYR A 1 88 ? 0.480 4.112 -16.795 1.00 95.19 88 TYR A N 1
ATOM 736 C CA . TYR A 1 88 ? -0.962 4.375 -16.800 1.00 95.19 88 TYR A CA 1
ATOM 737 C C . TYR A 1 88 ? -1.825 3.103 -16.755 1.00 95.19 88 TYR A C 1
ATOM 739 O O . TYR A 1 88 ? -2.934 3.068 -17.282 1.00 95.19 88 TYR A O 1
ATOM 747 N N . MET A 1 89 ? -1.329 2.070 -16.074 1.00 96.06 89 MET A N 1
ATOM 748 C CA . MET A 1 89 ? -2.068 0.842 -15.787 1.00 96.06 89 MET A CA 1
A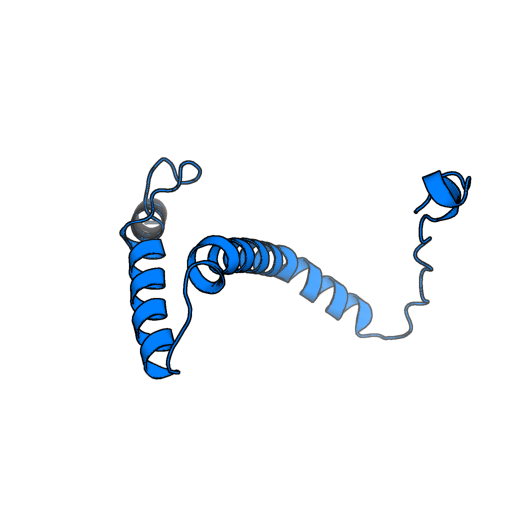TOM 749 C C . MET A 1 89 ? -2.562 0.820 -14.341 1.00 96.06 89 MET A C 1
ATOM 751 O O . MET A 1 89 ? -1.989 1.467 -13.456 1.00 96.06 89 MET A O 1
ATOM 755 N N . THR A 1 90 ? -3.601 0.024 -14.095 1.00 97.06 90 THR A N 1
ATOM 756 C CA . THR A 1 90 ? -3.999 -0.354 -12.734 1.00 97.06 90 THR A CA 1
ATOM 757 C C . THR A 1 90 ? -3.055 -1.417 -12.169 1.00 97.06 90 THR A C 1
ATOM 759 O O . THR A 1 90 ? -2.416 -2.142 -12.944 1.00 97.06 90 THR A O 1
ATOM 762 N N . PRO A 1 91 ? -2.956 -1.577 -10.836 1.00 95.44 91 PRO A N 1
ATOM 763 C CA . PRO A 1 91 ? -2.112 -2.611 -10.238 1.00 95.44 91 PRO A CA 1
ATOM 764 C C . PRO A 1 91 ? -2.410 -4.019 -10.772 1.00 95.44 91 PRO A C 1
ATOM 766 O O . PRO A 1 91 ? -1.490 -4.785 -11.070 1.00 95.44 91 PRO A O 1
ATOM 769 N N . VAL A 1 92 ? -3.692 -4.355 -10.960 1.00 96.25 92 VAL A N 1
ATOM 770 C CA . VAL A 1 92 ? -4.099 -5.651 -11.526 1.00 96.25 92 VAL A CA 1
ATOM 771 C C . VAL A 1 92 ? -3.667 -5.790 -12.985 1.00 96.25 92 VAL A C 1
ATOM 773 O O . VAL A 1 92 ? -3.108 -6.827 -13.349 1.00 96.25 92 VAL A O 1
ATOM 776 N N . GLN A 1 93 ? -3.872 -4.763 -13.814 1.00 96.50 93 GLN A N 1
ATOM 777 C CA . GLN A 1 93 ? -3.438 -4.778 -15.216 1.00 96.50 93 GLN A CA 1
ATOM 778 C C . GLN A 1 93 ? -1.920 -4.934 -15.331 1.00 96.50 93 GLN A C 1
ATOM 780 O O . GLN A 1 93 ? -1.440 -5.770 -16.097 1.00 96.50 93 GLN A O 1
ATOM 785 N N . TYR A 1 94 ? -1.166 -4.183 -14.527 1.00 95.62 94 TYR A N 1
ATOM 786 C CA . TYR A 1 94 ? 0.289 -4.258 -14.499 1.00 95.62 94 TYR A CA 1
ATOM 787 C C . TYR A 1 94 ? 0.772 -5.663 -14.117 1.00 95.62 94 TYR A C 1
ATOM 789 O O . TYR A 1 94 ? 1.623 -6.236 -14.798 1.00 95.62 94 TYR A O 1
ATOM 797 N N . ARG A 1 95 ? 0.173 -6.272 -13.082 1.00 93.88 95 ARG A N 1
ATOM 798 C CA . ARG A 1 95 ? 0.482 -7.651 -12.673 1.00 93.88 95 ARG A CA 1
ATOM 799 C C . ARG A 1 95 ? 0.208 -8.652 -13.796 1.00 93.88 95 ARG A C 1
ATOM 801 O O . ARG A 1 95 ? 1.042 -9.513 -14.061 1.00 93.88 95 ARG A O 1
ATOM 808 N N . GLN A 1 96 ? -0.938 -8.542 -14.465 1.00 94.69 96 GLN A N 1
ATOM 809 C CA . GLN A 1 96 ? -1.288 -9.419 -15.586 1.00 94.69 96 GLN A CA 1
ATOM 810 C C . GLN A 1 96 ? -0.316 -9.259 -16.763 1.00 94.69 96 GLN A C 1
ATOM 812 O O . GLN A 1 96 ? 0.103 -10.254 -17.351 1.00 94.69 96 GLN A O 1
ATOM 817 N N . ALA A 1 97 ? 0.077 -8.026 -17.092 1.00 92.12 97 ALA A N 1
ATOM 818 C CA . ALA A 1 97 ? 1.047 -7.752 -18.147 1.00 92.12 97 ALA A CA 1
ATOM 819 C C . ALA A 1 97 ? 2.442 -8.304 -17.812 1.00 92.12 97 ALA A C 1
ATOM 821 O O . ALA A 1 97 ? 3.106 -8.854 -18.688 1.00 92.12 97 ALA A O 1
ATOM 822 N N . ALA A 1 98 ? 2.876 -8.202 -16.552 1.00 88.88 98 ALA A N 1
ATOM 823 C CA . ALA A 1 98 ? 4.141 -8.769 -16.092 1.00 88.88 98 ALA A CA 1
ATOM 824 C C . ALA A 1 98 ? 4.154 -10.305 -16.180 1.00 88.88 98 ALA A C 1
ATOM 826 O O . ALA A 1 98 ? 5.133 -10.877 -16.649 1.00 88.88 98 ALA A O 1
ATOM 827 N N . LEU A 1 99 ? 3.053 -10.967 -15.805 1.00 84.56 99 LEU A N 1
ATOM 828 C CA . LEU A 1 99 ? 2.920 -12.426 -15.905 1.00 84.56 99 LEU A CA 1
ATOM 829 C C . LEU A 1 99 ? 2.968 -12.917 -17.356 1.00 84.56 99 LEU A C 1
ATOM 831 O O . LEU A 1 99 ? 3.628 -13.909 -17.635 1.00 84.56 99 LEU A O 1
ATOM 835 N N . LYS A 1 100 ? 2.335 -12.198 -18.292 1.00 77.38 100 LYS A N 1
ATOM 836 C CA . LYS A 1 100 ? 2.385 -12.528 -19.727 1.00 77.38 100 LYS A CA 1
ATOM 837 C C . LYS A 1 100 ? 3.782 -12.413 -20.344 1.00 77.38 100 LYS A C 1
ATOM 839 O O . LYS A 1 100 ? 4.005 -13.004 -21.385 1.00 77.38 100 LYS A O 1
ATOM 844 N N . LYS A 1 101 ? 4.687 -11.625 -19.754 1.00 73.69 101 LYS A N 1
ATOM 845 C CA . LYS A 1 101 ? 6.079 -11.485 -20.224 1.00 73.69 101 LYS A CA 1
ATOM 846 C C . LYS A 1 101 ? 7.013 -12.568 -19.680 1.00 73.69 101 LYS A C 1
ATOM 848 O O . LYS A 1 101 ? 8.119 -12.704 -20.184 1.00 73.69 101 LYS A O 1
ATOM 853 N N . ALA A 1 102 ? 6.610 -13.252 -18.611 1.00 63.66 102 ALA A N 1
ATOM 854 C CA . ALA A 1 102 ? 7.404 -14.289 -17.959 1.00 63.66 102 ALA A CA 1
ATOM 855 C C . ALA A 1 102 ? 7.129 -15.700 -18.515 1.00 63.66 102 ALA A C 1
ATOM 857 O O . ALA A 1 102 ? 7.831 -16.637 -18.141 1.00 63.66 102 ALA A O 1
ATOM 858 N N . VAL A 1 103 ? 6.108 -15.835 -19.368 1.00 52.41 103 VAL A N 1
ATOM 859 C CA . VAL A 1 103 ? 5.724 -17.048 -20.107 1.00 52.41 103 VAL A CA 1
ATOM 860 C C . VAL A 1 103 ? 6.168 -16.889 -21.553 1.00 52.41 103 VAL A C 1
ATOM 862 O O . VAL A 1 103 ? 6.690 -17.878 -22.106 1.00 52.41 103 VAL A O 1
#

Foldseek 3Di:
DCVVVVHPPVVPDDDDDDDPPPDPCPVVVVVVCVVCVVVVVVVVVVVVCCCVPPVVVDDAPDPVSVVVSVVVVVCCQQQPDFDVVLVRDHNVRSVVVVVVVVD

Solvent-accessible surface area (backbone atoms only — not comparable to full-atom values): 6279 Å² total; per-residue (Å²): 108,48,83,80,67,75,46,64,75,79,80,70,65,81,76,83,76,84,71,81,89,82,54,93,57,51,64,57,51,54,50,54,47,61,74,42,46,64,59,53,54,53,49,52,55,49,50,53,50,45,40,65,70,48,61,72,70,56,84,70,92,43,71,68,54,44,52,52,53,48,51,53,50,54,49,39,51,36,70,64,39,68,32,74,94,58,74,63,27,22,57,52,54,42,52,54,54,54,54,66,72,78,108

Secondary structure (DSSP, 8-state):
-HHHHT--GGGG----PPPP---TTHHHHHHHHHHHHHHHHHHHHHHHHHHHHTGGG---SSHHHHHHHHHHHHHHHHHT--BGGGTSB-HHHHHHHHHHH--

Mean predicted aligned error: 10.79 Å